Protein AF-A0A935LSU0-F1 (afdb_monomer_lite)

Foldseek 3Di:
DVVVVVVVVVVVVVVVVVPPQPQDDWDKDKDKADWDFDDPDPPDRQKIKIWIFIATAPCVRNPWDFQQKDKDKDADAAPDPQDPVFKDKFFDPPFWQFPQSQQAFHTWDWDAQDPVHPRGIMTIGHMGDGDDPPRGGTWHNDPPITTNTMMMMGTDDPDDDPDDD

Structure (mmCIF, N/CA/C/O backbone):
data_AF-A0A935LSU0-F1
#
_entry.id   AF-A0A935LSU0-F1
#
loop_
_atom_site.group_PDB
_atom_site.id
_atom_site.type_symbol
_atom_site.label_atom_id
_atom_site.label_alt_id
_atom_site.label_comp_id
_atom_site.label_asym_id
_atom_site.label_entity_id
_atom_site.label_seq_id
_atom_site.pdbx_PDB_ins_code
_atom_site.Cartn_x
_atom_site.Cartn_y
_atom_site.Cartn_z
_atom_site.occupancy
_atom_site.B_iso_or_equiv
_atom_site.auth_seq_id
_atom_site.auth_comp_id
_atom_site.auth_asym_id
_atom_site.auth_atom_id
_atom_site.pdbx_PDB_model_num
ATOM 1 N N . MET A 1 1 ? -40.131 1.883 51.651 1.00 65.62 1 MET A N 1
ATOM 2 C CA . MET A 1 1 ? -38.958 1.082 5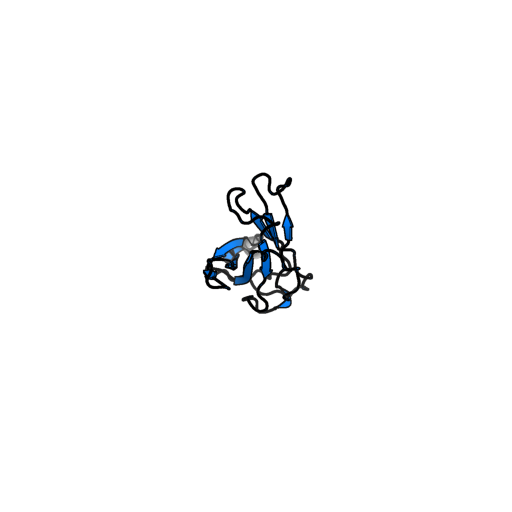1.217 1.00 65.62 1 MET A CA 1
ATOM 3 C C . MET A 1 1 ? -39.102 0.513 49.811 1.00 65.62 1 MET A C 1
ATOM 5 O O . MET A 1 1 ? -38.234 0.803 49.004 1.00 65.62 1 MET A O 1
ATOM 9 N N . LYS A 1 2 ? -40.174 -0.228 49.478 1.00 69.88 2 LYS A N 1
ATOM 10 C CA . LYS A 1 2 ? -40.346 -0.833 48.137 1.00 69.88 2 LYS A CA 1
ATOM 11 C C . LYS A 1 2 ? -40.205 0.172 46.978 1.00 69.88 2 LYS A C 1
ATOM 13 O O . LYS A 1 2 ? -39.464 -0.094 46.047 1.00 69.88 2 LYS A O 1
ATOM 18 N N . THR A 1 3 ? -40.802 1.359 47.094 1.00 73.56 3 THR A N 1
ATOM 19 C CA . THR A 1 3 ? -40.778 2.400 46.048 1.00 73.56 3 THR A CA 1
ATOM 20 C C . THR A 1 3 ? -39.384 2.977 45.773 1.00 73.56 3 THR A C 1
ATOM 22 O O . THR A 1 3 ? -39.055 3.271 44.630 1.00 73.56 3 THR A O 1
ATOM 25 N N . ILE A 1 4 ? -38.543 3.103 46.806 1.00 81.25 4 ILE A N 1
ATOM 26 C CA . ILE A 1 4 ? -37.180 3.649 46.680 1.00 81.25 4 ILE A CA 1
ATOM 27 C C . ILE A 1 4 ? -36.273 2.646 45.959 1.00 81.25 4 ILE A C 1
ATOM 29 O O . ILE A 1 4 ? -35.504 3.029 45.083 1.00 81.25 4 ILE A O 1
ATOM 33 N N . ILE A 1 5 ? -36.414 1.354 46.275 1.00 82.06 5 ILE A N 1
ATOM 34 C CA . ILE A 1 5 ? -35.659 0.274 45.624 1.00 82.06 5 ILE A CA 1
ATOM 35 C C . ILE A 1 5 ? -36.019 0.199 44.134 1.00 82.06 5 ILE A C 1
ATOM 37 O O . ILE A 1 5 ? -35.130 0.106 43.296 1.00 82.06 5 ILE A O 1
ATOM 41 N N . THR A 1 6 ? -37.303 0.324 43.785 1.00 82.50 6 THR A N 1
ATOM 42 C CA . THR A 1 6 ? -37.749 0.314 42.383 1.00 82.50 6 THR A CA 1
ATOM 43 C C . THR A 1 6 ? -37.163 1.474 41.574 1.00 82.50 6 THR A C 1
ATOM 45 O O . THR A 1 6 ? -36.669 1.253 40.472 1.00 82.50 6 THR A O 1
ATOM 48 N N . ILE A 1 7 ? -37.161 2.696 42.118 1.00 83.00 7 ILE A N 1
ATOM 49 C CA . ILE A 1 7 ? -36.595 3.873 41.436 1.00 83.00 7 ILE A CA 1
ATOM 50 C C . ILE A 1 7 ? -35.078 3.728 41.256 1.00 83.00 7 ILE A C 1
ATOM 52 O O . ILE A 1 7 ? -34.552 4.075 40.198 1.00 83.00 7 ILE A O 1
ATOM 56 N N . LEU A 1 8 ? -34.375 3.182 42.253 1.00 84.69 8 LEU A N 1
ATOM 57 C CA . LEU A 1 8 ? -32.938 2.925 42.161 1.00 84.69 8 LEU A CA 1
ATOM 58 C C . LEU A 1 8 ? -32.626 1.892 41.068 1.00 84.69 8 LEU A C 1
ATOM 60 O O . LEU A 1 8 ? -31.747 2.128 40.245 1.00 84.69 8 LEU A O 1
ATOM 64 N N . CYS A 1 9 ? -33.381 0.791 41.009 1.00 79.56 9 CYS A N 1
ATOM 65 C CA . CYS A 1 9 ? -33.215 -0.236 39.980 1.00 79.56 9 CYS A CA 1
ATOM 66 C C . CYS A 1 9 ? -33.486 0.298 38.566 1.00 79.56 9 CYS A C 1
ATOM 68 O O . CYS A 1 9 ? -32.742 -0.039 37.651 1.00 79.56 9 CYS A O 1
ATOM 70 N N . ILE A 1 10 ? -34.504 1.147 38.383 1.00 81.69 10 ILE A N 1
ATOM 71 C CA . ILE A 1 10 ? -34.812 1.752 37.077 1.00 81.69 10 ILE A CA 1
ATOM 72 C C . ILE A 1 10 ? -33.688 2.695 36.633 1.00 81.69 10 ILE A C 1
ATOM 74 O O . ILE A 1 10 ? -33.240 2.600 35.496 1.00 81.69 10 ILE A O 1
ATOM 78 N N . ASN A 1 11 ? -33.187 3.561 37.521 1.00 75.88 11 ASN A N 1
ATOM 79 C CA . ASN A 1 11 ? -32.075 4.457 37.182 1.00 75.88 11 ASN A CA 1
ATOM 80 C C . ASN A 1 11 ? -30.797 3.680 36.851 1.00 75.88 11 ASN A C 1
ATOM 82 O O . ASN A 1 11 ? -30.107 4.015 35.893 1.00 75.88 11 ASN A O 1
ATOM 86 N N . LEU A 1 12 ? -30.514 2.609 37.597 1.00 74.75 12 LEU A N 1
ATOM 87 C CA . LEU A 1 12 ? -29.383 1.733 37.313 1.00 74.75 12 LEU A CA 1
ATOM 88 C C . LEU A 1 12 ? -29.527 1.078 35.930 1.00 74.75 12 LEU A C 1
ATOM 90 O O . LEU A 1 12 ? -28.581 1.064 35.152 1.00 74.75 12 LEU A O 1
ATOM 94 N N . PHE A 1 13 ? -30.725 0.597 35.591 1.00 69.69 13 PHE A N 1
ATOM 95 C CA . PHE A 1 13 ? -31.015 -0.013 34.294 1.00 69.69 13 PHE A CA 1
ATOM 96 C C . PHE A 1 13 ? -30.869 0.988 33.135 1.00 69.69 13 PHE A C 1
ATOM 98 O O . PHE A 1 13 ? -30.263 0.662 32.122 1.00 69.69 13 PHE A O 1
ATOM 105 N N . VAL A 1 14 ? -31.339 2.230 33.294 1.00 68.31 14 VAL A N 1
ATOM 106 C CA . VAL A 1 14 ? -31.186 3.293 32.280 1.00 68.31 14 VAL A CA 1
ATOM 107 C C . VAL A 1 14 ? -29.714 3.662 32.061 1.00 68.31 14 VAL A C 1
ATOM 109 O O . VAL A 1 14 ? -29.299 3.856 30.918 1.00 68.31 14 VAL A O 1
ATOM 112 N N . LEU A 1 15 ? -28.901 3.690 33.121 1.00 62.00 15 LEU A N 1
ATOM 113 C CA . LEU A 1 15 ? -27.456 3.912 33.002 1.00 62.00 15 LEU A CA 1
ATOM 114 C C . LEU A 1 15 ? -26.765 2.772 32.234 1.00 62.00 15 LEU A C 1
ATOM 116 O O . LEU A 1 15 ? -25.934 3.047 31.378 1.00 62.00 15 LEU A O 1
ATOM 120 N N . PHE A 1 16 ? -27.164 1.511 32.444 1.00 60.12 16 PHE A N 1
ATOM 121 C CA . PHE A 1 16 ? -26.595 0.370 31.709 1.00 60.12 16 PHE A CA 1
ATOM 122 C C . PHE A 1 16 ? -27.014 0.294 30.231 1.00 60.12 16 PHE A C 1
ATOM 124 O O . PHE A 1 16 ? -26.269 -0.250 29.419 1.00 60.12 16 PHE A O 1
ATOM 131 N N . PHE A 1 17 ? -28.176 0.836 29.854 1.00 59.69 17 PHE A N 1
ATOM 132 C CA . PHE A 1 17 ? -28.623 0.877 28.451 1.00 59.69 17 PHE A CA 1
ATOM 133 C C . PHE A 1 17 ? -28.002 2.023 27.641 1.00 59.69 17 PHE A C 1
ATOM 135 O O . PHE A 1 17 ? -28.039 1.987 26.411 1.00 59.69 17 PHE A O 1
ATOM 142 N N . SER A 1 18 ? -27.428 3.023 28.312 1.00 55.34 18 SER A N 1
ATOM 143 C CA . SER A 1 18 ? -26.875 4.220 27.666 1.00 55.34 18 SER A CA 1
ATOM 144 C C . SER A 1 18 ? -25.514 3.977 26.994 1.00 55.34 18 SER A C 1
ATOM 146 O O . SER A 1 18 ? -25.132 4.750 26.122 1.00 55.34 18 SER A O 1
ATOM 148 N N . ASP A 1 19 ? -24.831 2.876 27.328 1.00 53.22 19 ASP A N 1
ATOM 149 C CA . ASP A 1 19 ? -23.494 2.533 26.819 1.00 53.22 19 ASP A CA 1
ATOM 150 C C . ASP A 1 19 ? -23.506 1.391 25.793 1.00 53.22 19 ASP A C 1
ATOM 152 O O . ASP A 1 19 ? -22.499 0.706 25.595 1.00 53.22 19 ASP A O 1
ATOM 156 N N . CYS A 1 20 ? -24.618 1.186 25.076 1.00 53.53 20 CYS A N 1
ATOM 157 C CA . CYS A 1 20 ? -24.567 0.407 23.840 1.00 53.53 20 CYS A CA 1
ATOM 158 C C . CYS A 1 20 ? -23.846 1.244 22.770 1.00 53.53 20 CYS A C 1
ATOM 160 O O . CYS A 1 20 ? -24.453 1.786 21.851 1.00 53.53 20 CYS A O 1
ATOM 162 N N . SER A 1 21 ? -22.531 1.388 22.954 1.00 59.66 21 SER A N 1
ATOM 163 C CA . SER A 1 21 ? -21.565 1.792 21.948 1.00 59.66 21 SER A CA 1
ATOM 164 C C . SER A 1 21 ? -21.911 1.034 20.675 1.00 59.66 21 SER A C 1
ATOM 166 O O . SER A 1 21 ? -21.744 -0.184 20.577 1.00 59.66 21 SER A O 1
ATOM 168 N N . THR A 1 22 ? -22.489 1.746 19.713 1.00 67.12 22 THR A N 1
ATOM 169 C CA . THR A 1 22 ? -22.699 1.214 18.378 1.00 67.12 22 THR A CA 1
ATOM 170 C C . THR A 1 22 ? -21.312 1.031 17.792 1.00 67.12 22 THR A C 1
ATOM 172 O O . THR A 1 22 ? -20.716 2.007 17.336 1.00 67.12 22 THR A O 1
ATOM 175 N N . ALA A 1 23 ? -20.772 -0.185 17.869 1.00 68.62 23 ALA A N 1
ATOM 176 C CA . ALA A 1 23 ? -19.495 -0.512 17.259 1.00 68.62 23 ALA A CA 1
ATOM 177 C C . ALA A 1 23 ? -19.562 -0.111 15.781 1.00 68.62 23 ALA A C 1
ATOM 179 O O . ALA A 1 23 ? -20.316 -0.692 14.997 1.00 68.62 23 ALA A O 1
ATOM 180 N N . GLN A 1 24 ? -18.839 0.947 15.419 1.00 86.38 24 GLN A N 1
ATOM 181 C CA . GLN A 1 24 ? -18.786 1.406 14.042 1.00 86.38 24 GLN A CA 1
ATOM 182 C C . GLN A 1 24 ? -17.718 0.616 13.304 1.00 86.38 24 GLN A C 1
ATOM 184 O O . GLN A 1 24 ? -16.627 0.384 13.827 1.00 86.38 24 GLN A O 1
ATOM 189 N N . ASN A 1 25 ? -18.015 0.239 12.062 1.00 88.94 25 ASN A N 1
ATOM 190 C CA . ASN A 1 25 ? -16.996 -0.337 11.202 1.00 88.94 25 ASN A CA 1
ATOM 191 C C . ASN A 1 25 ? -15.872 0.688 10.990 1.00 88.94 25 ASN A C 1
ATOM 193 O O . ASN A 1 25 ? -16.146 1.883 10.813 1.00 88.94 25 ASN A O 1
ATOM 197 N N . PRO A 1 26 ? -14.609 0.249 11.002 1.00 90.62 26 PRO A N 1
ATOM 198 C CA . PRO A 1 26 ? -13.505 1.142 10.733 1.00 90.62 26 PRO A CA 1
ATOM 199 C C . PRO A 1 26 ? -13.553 1.603 9.268 1.00 90.62 26 PRO A C 1
ATOM 201 O O . PRO A 1 26 ? -13.959 0.871 8.364 1.00 90.62 26 PRO A O 1
ATOM 204 N N . THR A 1 27 ? -13.166 2.852 9.050 1.00 93.25 27 THR A N 1
ATOM 205 C CA . THR A 1 27 ? -13.123 3.529 7.750 1.00 93.25 27 THR A CA 1
ATOM 206 C C . THR A 1 27 ? -11.691 3.930 7.445 1.00 93.25 27 THR A C 1
ATOM 208 O O . THR A 1 27 ? -10.912 4.207 8.362 1.00 93.25 27 THR A O 1
ATOM 211 N N . PHE A 1 28 ? -11.339 3.943 6.160 1.00 91.56 28 PHE A N 1
ATOM 212 C CA . PHE A 1 28 ? -9.959 4.149 5.741 1.00 91.56 28 PHE A CA 1
ATOM 213 C C . PHE A 1 28 ? -9.851 5.036 4.516 1.00 91.56 28 PHE A C 1
ATOM 215 O O . PHE A 1 28 ? -10.692 4.980 3.618 1.00 91.56 28 PHE A O 1
ATOM 222 N N . THR A 1 29 ? -8.736 5.755 4.447 1.00 92.56 29 THR A N 1
ATOM 223 C CA . THR A 1 29 ? -8.280 6.431 3.236 1.00 92.56 29 THR A CA 1
ATOM 224 C C . THR A 1 29 ? -7.042 5.724 2.707 1.00 92.56 29 THR A C 1
ATOM 226 O O . THR A 1 29 ? -6.069 5.527 3.434 1.00 92.56 29 THR A O 1
ATOM 229 N N . LEU A 1 30 ? -7.068 5.364 1.424 1.00 90.50 30 LEU A N 1
ATOM 230 C CA . LEU A 1 30 ? -5.905 4.866 0.696 1.00 90.50 30 LEU A CA 1
ATOM 231 C C . LEU A 1 30 ? -5.314 6.007 -0.135 1.00 90.50 30 LEU A C 1
ATOM 233 O O . LEU A 1 30 ? -6.047 6.710 -0.829 1.00 90.50 30 LEU A O 1
ATOM 237 N N . SER A 1 31 ? -3.997 6.189 -0.090 1.00 91.50 31 SER A N 1
ATOM 238 C CA . SER A 1 31 ? -3.327 7.237 -0.866 1.00 91.50 31 SER A CA 1
ATOM 239 C C . SER A 1 31 ? -1.991 6.779 -1.442 1.00 91.50 31 SER A C 1
ATOM 241 O O . SER A 1 31 ? -1.296 5.958 -0.845 1.00 91.50 31 SER A O 1
ATOM 243 N N . ALA A 1 32 ? -1.636 7.326 -2.606 1.00 89.50 32 ALA A N 1
ATOM 244 C CA . ALA A 1 32 ? -0.313 7.207 -3.208 1.00 89.50 32 ALA A CA 1
ATOM 245 C C . ALA A 1 32 ? 0.435 8.538 -3.028 1.00 89.50 32 ALA A C 1
ATOM 247 O O . ALA A 1 32 ? -0.115 9.599 -3.330 1.00 89.50 32 ALA A O 1
ATOM 248 N N . LYS A 1 33 ? 1.659 8.499 -2.495 1.00 91.88 33 LYS A N 1
ATOM 249 C CA . LYS A 1 33 ? 2.464 9.683 -2.145 1.00 91.88 33 LYS A CA 1
ATOM 250 C C . LYS A 1 33 ? 3.939 9.473 -2.481 1.00 91.88 33 LYS A C 1
ATOM 252 O O . LYS A 1 33 ? 4.333 8.390 -2.890 1.00 91.88 33 LYS A O 1
ATOM 257 N N . ASN A 1 34 ? 4.757 10.505 -2.265 1.00 93.25 34 ASN A N 1
ATOM 258 C CA . ASN A 1 34 ? 6.217 10.448 -2.403 1.00 93.25 34 ASN A CA 1
ATOM 259 C C . ASN A 1 34 ? 6.667 9.932 -3.778 1.00 93.25 34 ASN A C 1
ATOM 261 O O . ASN A 1 34 ? 7.488 9.024 -3.872 1.00 93.25 34 ASN A O 1
ATOM 265 N N . PHE A 1 35 ? 6.098 10.496 -4.845 1.00 90.25 35 PHE A N 1
ATOM 266 C CA . PHE A 1 35 ? 6.483 10.145 -6.207 1.00 90.25 35 PHE A CA 1
ATOM 267 C C . PHE A 1 35 ? 7.912 10.617 -6.483 1.00 90.25 35 PHE A C 1
ATOM 269 O O . PHE A 1 35 ? 8.192 11.814 -6.429 1.00 90.25 35 PHE A O 1
ATOM 276 N N . VAL A 1 36 ? 8.803 9.679 -6.789 1.00 89.62 36 VAL A N 1
ATOM 277 C CA . VAL A 1 36 ? 10.197 9.952 -7.147 1.00 89.62 36 VAL A CA 1
ATOM 278 C C . VAL A 1 36 ? 10.467 9.354 -8.517 1.00 89.62 36 VAL A C 1
ATOM 280 O O . VAL A 1 36 ? 10.318 8.152 -8.719 1.00 89.62 36 VAL A O 1
ATOM 283 N N . LEU A 1 37 ? 10.873 10.196 -9.462 1.00 84.25 37 LEU A N 1
ATOM 284 C CA . LEU A 1 37 ? 11.350 9.762 -10.771 1.00 84.25 37 LEU A CA 1
ATOM 285 C C . LEU A 1 37 ? 12.822 9.364 -10.641 1.00 84.25 37 LEU A C 1
ATOM 287 O O . LEU A 1 37 ? 13.604 10.061 -9.998 1.00 84.25 37 LEU A O 1
ATOM 291 N N . THR A 1 38 ? 13.192 8.219 -11.201 1.00 74.88 38 THR A N 1
ATOM 292 C CA . THR A 1 38 ? 14.565 7.712 -11.191 1.00 74.88 38 THR A CA 1
ATOM 293 C C . THR A 1 38 ? 14.970 7.374 -12.613 1.00 74.88 38 THR A C 1
ATOM 295 O O . THR A 1 38 ? 14.286 6.614 -13.295 1.00 74.88 38 THR A O 1
ATOM 298 N N . ASP A 1 39 ? 16.099 7.923 -13.038 1.00 66.62 39 ASP A N 1
ATOM 299 C CA . ASP A 1 39 ? 16.779 7.514 -14.256 1.00 66.62 39 ASP A CA 1
ATOM 300 C C . ASP A 1 39 ? 17.804 6.433 -13.898 1.00 66.62 39 ASP A C 1
ATOM 302 O O . ASP A 1 39 ? 18.728 6.670 -13.116 1.00 66.62 39 ASP A O 1
ATOM 306 N N . SER A 1 40 ? 17.603 5.221 -14.408 1.00 62.38 40 SER A N 1
ATOM 307 C CA . SER A 1 40 ? 18.489 4.088 -14.145 1.00 62.38 40 SER A CA 1
ATOM 308 C C . SER A 1 40 ? 19.669 4.010 -15.124 1.00 62.38 40 SER A C 1
ATOM 310 O O . SER A 1 40 ? 20.577 3.222 -14.864 1.00 62.38 40 SER A O 1
ATOM 312 N N . LEU A 1 41 ? 19.671 4.768 -16.235 1.00 58.09 41 LEU A N 1
ATOM 313 C CA . LEU A 1 41 ? 20.642 4.622 -17.337 1.00 58.09 41 LEU A CA 1
ATOM 314 C C . LEU A 1 41 ? 21.226 5.939 -17.888 1.00 58.09 41 LEU A C 1
ATOM 316 O O . LEU A 1 41 ? 22.118 5.886 -18.727 1.00 58.09 41 LEU A O 1
ATOM 320 N N . GLY A 1 42 ? 20.793 7.104 -17.410 1.00 54.19 42 GLY A N 1
ATOM 321 C CA . GLY A 1 42 ? 21.231 8.421 -17.891 1.00 54.19 42 GLY A CA 1
ATOM 322 C C . GLY A 1 42 ? 20.527 8.903 -19.168 1.00 54.19 42 GLY A C 1
ATOM 323 O O . GLY A 1 42 ? 20.832 9.994 -19.649 1.00 54.19 42 GLY A O 1
ATOM 324 N N . ASP A 1 43 ? 19.590 8.110 -19.699 1.00 53.53 43 ASP A N 1
ATOM 325 C CA . ASP A 1 43 ? 18.883 8.346 -20.966 1.00 53.53 43 ASP A CA 1
ATOM 326 C C . ASP A 1 43 ? 17.427 8.826 -20.755 1.00 53.53 43 ASP A C 1
ATOM 328 O O . ASP A 1 43 ? 16.646 8.924 -21.708 1.00 53.53 43 ASP A O 1
ATOM 332 N N . GLY A 1 44 ? 17.036 9.126 -19.508 1.00 60.03 44 GLY A N 1
ATOM 333 C CA . GLY A 1 44 ? 15.713 9.632 -19.129 1.00 60.03 44 GLY A CA 1
ATOM 334 C C . GLY A 1 44 ? 15.039 8.855 -17.991 1.00 60.03 44 GLY A C 1
ATOM 335 O O . GLY A 1 44 ? 15.514 7.828 -17.527 1.00 60.03 44 GLY A O 1
ATOM 336 N N . ASN A 1 45 ? 13.875 9.333 -17.536 1.00 64.44 45 ASN A N 1
ATOM 337 C CA . ASN A 1 45 ? 13.129 8.716 -16.429 1.00 64.44 45 ASN A CA 1
ATOM 338 C C . ASN A 1 45 ? 12.531 7.353 -16.838 1.00 64.44 45 ASN A C 1
ATOM 340 O O . ASN A 1 45 ? 11.386 7.273 -17.291 1.00 64.44 45 ASN A O 1
ATOM 344 N N . ASP A 1 46 ? 13.305 6.277 -16.693 1.00 76.31 46 ASP A N 1
ATOM 345 C CA . ASP A 1 46 ? 12.909 4.905 -17.026 1.00 76.31 46 ASP A CA 1
ATOM 346 C C . ASP A 1 46 ? 12.248 4.164 -15.852 1.00 76.31 46 ASP A C 1
ATOM 348 O O . ASP A 1 46 ? 11.651 3.098 -16.039 1.00 76.31 46 ASP A O 1
ATOM 352 N N . ALA A 1 47 ? 12.304 4.736 -14.649 1.00 79.38 47 ALA A N 1
ATOM 353 C CA . ALA A 1 47 ? 11.631 4.226 -13.473 1.00 79.38 47 ALA A CA 1
ATOM 354 C C . ALA A 1 47 ? 11.023 5.344 -12.619 1.00 79.38 47 ALA A C 1
ATOM 356 O O . ALA A 1 47 ? 11.449 6.497 -12.630 1.00 79.38 47 ALA A O 1
ATOM 357 N N . PHE A 1 48 ? 10.025 4.987 -11.820 1.00 85.25 48 PHE A N 1
ATOM 358 C CA . PHE A 1 48 ? 9.568 5.826 -10.723 1.00 85.25 48 PHE A CA 1
ATOM 359 C C . PHE A 1 48 ? 9.126 4.981 -9.540 1.00 85.25 48 PHE A C 1
ATOM 361 O O . PHE A 1 48 ? 8.765 3.808 -9.686 1.00 85.25 48 PHE A O 1
ATOM 368 N N . THR A 1 49 ? 9.158 5.582 -8.361 1.00 89.50 49 THR A N 1
ATOM 369 C CA . THR A 1 49 ? 8.652 4.983 -7.134 1.00 89.50 49 THR A CA 1
ATOM 370 C C . THR A 1 49 ? 7.597 5.868 -6.503 1.00 89.50 49 THR A C 1
ATOM 372 O O . THR A 1 49 ? 7.573 7.077 -6.718 1.00 89.50 49 THR A O 1
ATOM 375 N N . PHE A 1 50 ? 6.695 5.253 -5.750 1.00 91.12 50 PHE A N 1
ATOM 376 C CA . PHE A 1 50 ? 5.721 5.949 -4.920 1.00 91.12 50 PHE A CA 1
ATOM 377 C C . PHE A 1 50 ? 5.334 5.066 -3.740 1.00 91.12 50 PHE A C 1
ATOM 379 O O . PHE A 1 50 ? 5.364 3.840 -3.823 1.00 91.12 50 PHE A O 1
ATOM 386 N N . ASP A 1 51 ? 4.947 5.689 -2.642 1.00 93.44 51 ASP A N 1
ATOM 387 C CA . ASP A 1 51 ? 4.520 5.014 -1.427 1.00 93.44 51 ASP A CA 1
ATOM 388 C C . ASP A 1 51 ? 2.999 4.893 -1.388 1.00 93.44 51 ASP A C 1
ATOM 390 O O . ASP A 1 51 ? 2.283 5.863 -1.642 1.00 93.44 51 ASP A O 1
ATOM 394 N N . ILE A 1 52 ? 2.502 3.717 -1.012 1.00 91.88 52 ILE A N 1
ATOM 395 C CA . ILE A 1 52 ? 1.093 3.501 -0.686 1.00 91.88 52 ILE A CA 1
ATOM 396 C C . ILE A 1 52 ? 0.921 3.627 0.825 1.00 91.88 52 ILE A C 1
ATOM 398 O O . ILE A 1 52 ? 1.582 2.926 1.594 1.00 91.88 52 ILE A O 1
ATOM 402 N N . PHE A 1 53 ? -0.012 4.476 1.245 1.00 93.69 53 PHE A N 1
ATOM 403 C CA . PHE A 1 53 ? -0.403 4.647 2.639 1.00 93.69 53 PHE A CA 1
ATOM 404 C C . PHE A 1 53 ? -1.866 4.277 2.857 1.00 93.69 53 PHE A C 1
ATOM 406 O O . PHE A 1 53 ? -2.718 4.582 2.018 1.00 93.69 53 PHE A O 1
ATOM 413 N N . ILE A 1 54 ? -2.141 3.676 4.014 1.00 92.88 54 ILE A N 1
ATOM 414 C CA . ILE A 1 54 ? -3.487 3.472 4.549 1.00 92.88 54 ILE A CA 1
ATOM 415 C C . ILE A 1 54 ? -3.629 4.233 5.869 1.00 92.88 54 ILE A C 1
ATOM 417 O O . ILE A 1 54 ? -2.815 4.072 6.778 1.00 92.88 54 ILE A O 1
ATOM 421 N N . GLU A 1 55 ? -4.657 5.068 5.968 1.00 95.00 55 GLU A N 1
ATOM 422 C CA . GLU A 1 55 ? -4.963 5.881 7.147 1.00 95.00 55 GLU A CA 1
ATOM 423 C C . GLU A 1 55 ? -6.317 5.476 7.728 1.00 95.00 55 GLU A C 1
ATOM 425 O O . GLU A 1 55 ? -7.298 5.372 6.993 1.00 95.00 55 GLU A O 1
ATOM 430 N N . HIS A 1 56 ? -6.378 5.263 9.043 1.00 94.81 56 HIS A N 1
ATOM 431 C CA . HIS A 1 56 ? -7.619 4.966 9.760 1.00 94.81 56 HIS A CA 1
ATOM 432 C C . HIS A 1 56 ? -8.342 6.257 10.155 1.00 94.81 56 HIS A C 1
ATOM 434 O O . HIS A 1 56 ? -7.889 6.990 11.030 1.00 94.81 56 HIS A O 1
ATOM 440 N N . THR A 1 57 ? -9.493 6.524 9.538 1.00 95.62 57 THR A N 1
ATOM 441 C CA . THR A 1 57 ? -10.163 7.833 9.610 1.00 95.62 57 THR A CA 1
ATOM 442 C C . THR A 1 57 ? -11.185 7.994 10.737 1.00 95.62 57 THR A C 1
ATOM 444 O O . THR A 1 57 ? -11.642 9.107 10.979 1.00 95.62 57 THR A O 1
ATOM 447 N N . ASN A 1 58 ? -11.561 6.926 11.447 1.00 93.44 58 ASN A N 1
ATOM 448 C CA . ASN A 1 58 ? -12.582 6.976 12.508 1.00 93.44 58 ASN A CA 1
ATOM 449 C C . ASN A 1 58 ? -12.206 6.191 13.776 1.00 93.44 58 ASN A C 1
ATOM 451 O O . ASN A 1 58 ? -13.085 5.655 14.451 1.00 93.44 58 ASN A O 1
ATOM 455 N N . VAL A 1 59 ? -10.917 6.151 14.136 1.00 91.25 59 VAL A N 1
ATOM 456 C CA . VAL A 1 59 ? -10.412 5.388 15.297 1.00 91.25 59 VAL A CA 1
ATOM 457 C C . VAL A 1 59 ? -11.160 5.683 16.605 1.00 91.25 59 VAL A C 1
ATOM 459 O O . VAL A 1 59 ? -11.401 4.773 17.392 1.00 91.25 59 VAL A O 1
ATOM 462 N N . GLY A 1 60 ? -11.598 6.929 16.823 1.00 88.69 60 GLY A N 1
ATOM 463 C CA . GLY A 1 60 ? -12.351 7.312 18.023 1.00 88.69 60 GLY A CA 1
ATOM 464 C C . GLY A 1 60 ? -13.730 6.651 18.140 1.00 88.69 60 GLY A C 1
ATOM 465 O O . GLY A 1 60 ? -14.251 6.548 19.244 1.00 88.69 60 GLY A O 1
ATOM 466 N N . ALA A 1 61 ? -14.305 6.187 17.026 1.00 88.81 61 ALA A N 1
ATOM 467 C CA . ALA A 1 61 ? -15.619 5.546 16.982 1.00 88.81 61 ALA A CA 1
ATOM 468 C C . ALA A 1 61 ? -15.553 4.028 16.738 1.00 88.81 61 ALA A C 1
ATOM 470 O O . ALA A 1 61 ? -16.434 3.300 17.188 1.00 88.81 61 ALA A O 1
ATOM 471 N N . SER A 1 62 ? -14.523 3.538 16.038 1.00 90.88 62 SER A N 1
ATOM 472 C CA . SER A 1 62 ? -14.355 2.105 15.748 1.00 90.88 62 SER A CA 1
ATOM 473 C C . SER A 1 62 ? -13.369 1.384 16.675 1.00 90.88 62 SER A C 1
ATOM 475 O O . SER A 1 62 ? -13.262 0.163 16.611 1.00 90.88 62 SER A O 1
ATOM 477 N N . GLY A 1 63 ? -12.600 2.117 17.489 1.00 90.31 63 GLY A N 1
ATOM 478 C CA . GLY A 1 63 ? -11.419 1.578 18.170 1.00 90.31 63 GLY A CA 1
ATOM 479 C C . GLY A 1 63 ? -10.265 1.291 17.197 1.00 90.31 63 GLY A C 1
ATOM 480 O O . GLY A 1 63 ? -10.379 1.632 16.019 1.00 90.31 63 GLY A O 1
ATOM 481 N N . PRO A 1 64 ? -9.147 0.697 17.662 1.00 90.19 64 PRO A N 1
ATOM 482 C CA . PRO A 1 64 ? -8.007 0.342 16.815 1.00 90.19 64 PRO A CA 1
ATOM 483 C C . PRO A 1 64 ? -8.374 -0.669 15.724 1.00 90.19 64 PRO A C 1
ATOM 485 O O . PRO A 1 64 ? -9.164 -1.581 15.959 1.00 90.19 64 PRO A O 1
ATOM 488 N N . PHE A 1 65 ? -7.749 -0.546 14.553 1.00 87.75 65 PHE A N 1
ATOM 489 C CA . PHE A 1 65 ? -7.912 -1.500 13.459 1.00 87.75 65 PHE A CA 1
ATOM 490 C C . PHE A 1 65 ? -6.621 -2.254 13.156 1.00 87.75 65 PHE A C 1
ATOM 492 O O . PHE A 1 65 ? -5.565 -1.656 12.938 1.00 87.75 65 PHE A O 1
ATOM 499 N N . GLU A 1 66 ? -6.747 -3.574 13.082 1.00 89.50 66 GLU A N 1
ATOM 500 C CA . GLU A 1 66 ? -5.682 -4.498 12.726 1.00 89.50 66 GLU A CA 1
ATOM 501 C C . GLU A 1 66 ? -5.776 -4.881 11.243 1.00 89.50 66 GLU A C 1
ATOM 503 O O . GLU A 1 66 ? -6.771 -5.446 10.782 1.00 89.50 66 GLU A O 1
ATOM 508 N N . PHE A 1 67 ? -4.724 -4.595 10.479 1.00 86.69 67 PHE A N 1
ATOM 509 C CA . PHE A 1 67 ? -4.670 -4.934 9.064 1.00 86.69 67 PHE A CA 1
ATOM 510 C C . PHE A 1 67 ? -4.286 -6.408 8.865 1.00 86.69 67 PHE A C 1
ATOM 512 O O . PHE A 1 67 ? -3.110 -6.762 8.850 1.00 86.69 67 PHE A O 1
ATOM 519 N N . ALA A 1 68 ? -5.276 -7.284 8.695 1.00 82.38 68 ALA A N 1
ATOM 520 C CA . ALA A 1 68 ? -5.027 -8.714 8.474 1.00 82.38 6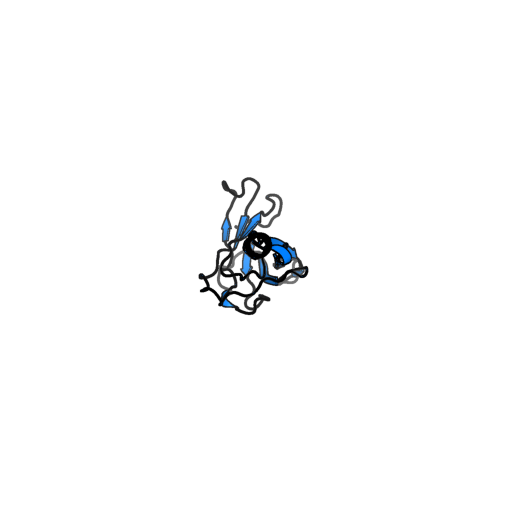8 ALA A CA 1
ATOM 521 C C . ALA A 1 68 ? -4.807 -9.076 6.990 1.00 82.38 68 ALA A C 1
ATOM 523 O O . ALA A 1 68 ? -4.014 -9.962 6.659 1.00 82.38 68 ALA A O 1
ATOM 524 N N . LEU A 1 69 ? -5.552 -8.407 6.107 1.00 83.00 69 LEU A N 1
ATOM 525 C CA . LEU A 1 69 ? -5.696 -8.701 4.681 1.00 83.00 69 LEU A CA 1
ATOM 526 C C . LEU A 1 69 ? -6.204 -7.433 3.983 1.00 83.00 69 LEU A C 1
ATOM 528 O O . LEU A 1 69 ? -7.128 -6.787 4.475 1.00 83.00 69 LEU A O 1
ATOM 532 N N . GLY A 1 70 ? -5.669 -7.113 2.807 1.00 75.31 70 GLY A N 1
ATOM 533 C CA . GLY A 1 70 ? -6.254 -6.087 1.947 1.00 75.31 70 GLY A CA 1
ATOM 534 C C . GLY A 1 70 ? -5.913 -6.289 0.479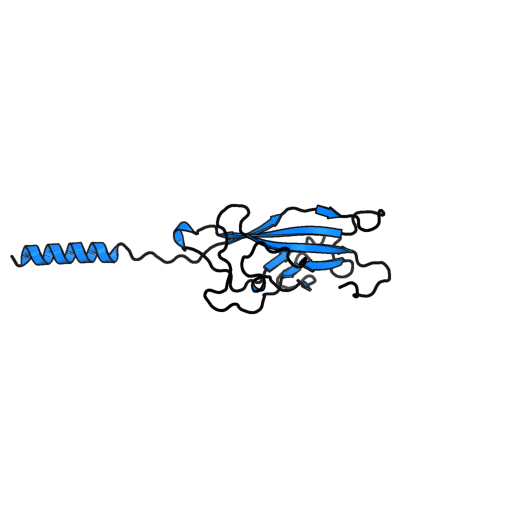 1.00 75.31 70 GLY A C 1
ATOM 535 O O . GLY A 1 70 ? -4.821 -6.741 0.138 1.00 75.31 70 GLY A O 1
ATOM 536 N N . GLN A 1 71 ? -6.871 -5.952 -0.378 1.00 82.88 71 GLN A N 1
ATOM 537 C CA . GLN A 1 71 ? -6.715 -5.888 -1.824 1.00 82.88 71 GLN A CA 1
ATOM 538 C C . GLN A 1 71 ? -7.025 -4.461 -2.262 1.00 82.88 71 GLN A C 1
ATOM 540 O O . GLN A 1 71 ? -8.031 -3.890 -1.840 1.00 82.88 71 GLN A O 1
ATOM 545 N N . TYR A 1 72 ? -6.163 -3.894 -3.102 1.00 82.50 72 TYR A N 1
ATOM 546 C CA . TYR A 1 72 ? -6.286 -2.504 -3.526 1.00 82.50 72 TYR A CA 1
ATOM 547 C C . TYR A 1 72 ? -6.208 -2.377 -5.036 1.00 82.50 72 TYR A C 1
ATOM 549 O O . TYR A 1 72 ? -5.483 -3.119 -5.703 1.00 82.50 72 TYR A O 1
ATOM 557 N N . TYR A 1 73 ? -6.928 -1.392 -5.557 1.00 83.62 73 TYR A N 1
ATOM 558 C CA . TYR A 1 73 ? -6.997 -1.107 -6.978 1.00 83.62 73 TYR A CA 1
ATOM 559 C C . TYR A 1 73 ? -6.646 0.356 -7.206 1.00 83.62 73 TYR A C 1
ATOM 561 O O . TYR A 1 73 ? -7.292 1.243 -6.652 1.00 83.62 73 TYR A O 1
ATOM 569 N N . PHE A 1 74 ? -5.633 0.602 -8.030 1.00 78.88 74 PHE A N 1
ATOM 570 C CA . PHE A 1 74 ? -5.312 1.941 -8.507 1.00 78.88 74 PHE A CA 1
ATOM 571 C C . PHE A 1 74 ? -5.636 2.000 -9.990 1.00 78.88 74 PHE A C 1
ATOM 573 O O . PHE A 1 74 ? -5.044 1.270 -10.787 1.00 78.88 74 PHE A O 1
ATOM 580 N N . ASN A 1 75 ? -6.588 2.853 -10.356 1.00 78.38 75 ASN A N 1
ATOM 581 C CA . ASN A 1 75 ? -6.864 3.121 -11.758 1.00 78.38 75 ASN A CA 1
ATOM 582 C C . ASN A 1 75 ? -5.710 3.937 -12.337 1.00 78.38 75 ASN A C 1
ATOM 584 O O . ASN A 1 75 ? -5.314 4.959 -11.776 1.00 78.38 75 ASN A O 1
ATOM 588 N N . ILE A 1 76 ? -5.173 3.455 -13.447 1.00 73.88 76 ILE A N 1
ATOM 589 C CA . ILE A 1 76 ? -4.159 4.132 -14.238 1.00 73.88 76 ILE A CA 1
ATOM 590 C C . ILE A 1 76 ? -4.911 4.827 -15.369 1.00 73.88 76 ILE A C 1
ATOM 592 O O . ILE A 1 76 ? -5.675 4.193 -16.100 1.00 73.88 76 ILE A O 1
ATOM 596 N N . ASP A 1 77 ? -4.721 6.138 -15.492 1.00 69.62 77 ASP A N 1
ATOM 597 C CA . ASP A 1 77 ? -5.294 6.914 -16.589 1.00 69.62 77 ASP A CA 1
ATOM 598 C C . ASP A 1 77 ? -4.874 6.299 -17.936 1.00 69.62 77 ASP A C 1
ATOM 600 O O . ASP A 1 77 ? -3.683 6.088 -18.178 1.00 69.62 77 ASP A O 1
ATOM 604 N N . ALA A 1 78 ? -5.843 6.007 -18.809 1.00 55.12 78 ALA A N 1
ATOM 605 C CA . ALA A 1 78 ? -5.605 5.437 -20.137 1.00 55.12 78 ALA A CA 1
ATOM 606 C C . ALA A 1 78 ? -4.727 6.321 -21.038 1.00 55.12 78 ALA A C 1
ATOM 608 O O . ALA A 1 78 ? -4.135 5.817 -21.990 1.00 55.12 78 ALA A O 1
ATOM 609 N N . THR A 1 79 ? -4.639 7.622 -20.751 1.00 59.12 79 THR A N 1
ATOM 610 C CA . THR A 1 79 ? -3.761 8.563 -21.462 1.00 59.12 79 THR A CA 1
ATOM 611 C C . THR A 1 79 ? -2.325 8.548 -20.944 1.00 59.12 79 THR A C 1
ATOM 613 O O . THR A 1 79 ? -1.417 9.038 -21.618 1.00 59.12 79 THR A O 1
ATOM 616 N N . SER A 1 80 ? -2.089 7.966 -19.764 1.00 59.38 80 SER A N 1
ATOM 617 C CA . SER A 1 80 ? -0.741 7.806 -19.237 1.00 59.38 80 SER A CA 1
ATOM 618 C C . SER A 1 80 ? -0.030 6.678 -19.988 1.00 59.38 80 SER A C 1
ATOM 620 O O . SER A 1 80 ? -0.567 5.588 -20.171 1.00 59.38 80 SER A O 1
ATOM 622 N N . MET A 1 81 ? 1.205 6.928 -20.429 1.00 51.56 81 MET A N 1
ATOM 623 C CA . MET A 1 81 ? 2.025 6.002 -21.231 1.00 51.56 81 MET A CA 1
ATOM 624 C C . MET A 1 81 ? 2.411 4.695 -20.505 1.00 51.56 81 MET A C 1
ATOM 626 O O . MET A 1 81 ? 3.244 3.940 -20.994 1.00 51.56 81 MET A O 1
ATOM 630 N N . VAL A 1 82 ? 1.846 4.423 -19.328 1.00 61.06 82 VAL A N 1
ATOM 631 C CA . VAL A 1 82 ? 2.254 3.353 -18.419 1.00 61.06 82 VAL A CA 1
ATOM 632 C C . VAL A 1 82 ? 1.280 2.180 -18.543 1.00 61.06 82 VAL A C 1
ATOM 634 O O . VAL A 1 82 ? 0.453 1.915 -17.672 1.00 61.06 82 VAL A O 1
ATOM 637 N N . ASN A 1 83 ? 1.329 1.504 -19.689 1.00 62.69 83 ASN A N 1
ATOM 638 C CA . ASN A 1 83 ? 0.552 0.290 -19.934 1.00 62.69 83 ASN A CA 1
ATOM 639 C C . ASN A 1 83 ? 1.322 -0.964 -19.452 1.00 62.69 83 ASN A C 1
ATOM 641 O O . ASN A 1 83 ? 2.522 -0.936 -19.161 1.00 62.69 83 ASN A O 1
ATOM 645 N N . SER A 1 84 ? 0.626 -2.100 -19.394 1.00 64.19 84 SER A N 1
ATOM 646 C CA . SER A 1 84 ? 1.207 -3.390 -18.990 1.00 64.19 84 SER A CA 1
ATOM 647 C C . SER A 1 84 ? 2.228 -3.963 -19.963 1.00 64.19 84 SER A C 1
ATOM 649 O O . SER A 1 84 ? 3.021 -4.828 -19.578 1.00 64.19 84 SER A O 1
ATOM 651 N N . THR A 1 85 ? 2.238 -3.509 -21.215 1.00 68.31 85 THR A N 1
ATOM 652 C CA . THR A 1 85 ? 3.181 -3.981 -22.228 1.00 68.31 85 THR A CA 1
ATOM 653 C C . THR A 1 85 ? 4.551 -3.346 -22.052 1.00 68.31 85 THR A C 1
ATOM 655 O O . THR A 1 85 ? 5.538 -4.070 -22.166 1.00 68.31 85 THR A O 1
ATOM 658 N N . ASP A 1 86 ? 4.615 -2.085 -21.629 1.00 75.25 86 ASP A N 1
ATOM 659 C CA . ASP A 1 86 ? 5.842 -1.287 -21.621 1.00 75.25 86 ASP A CA 1
ATOM 660 C C . ASP A 1 86 ? 6.500 -1.185 -20.240 1.00 75.25 86 ASP A C 1
ATOM 662 O O . ASP A 1 86 ? 7.673 -0.827 -20.153 1.00 75.25 86 ASP A O 1
ATOM 666 N N . TYR A 1 87 ? 5.793 -1.534 -19.157 1.00 78.31 87 TYR A N 1
ATOM 667 C CA . TYR A 1 87 ? 6.285 -1.369 -17.785 1.00 78.31 87 TYR A CA 1
ATOM 668 C C . TYR A 1 87 ? 6.100 -2.615 -16.909 1.00 78.31 87 TYR A C 1
ATOM 670 O O . TYR A 1 87 ? 5.143 -3.378 -17.041 1.00 78.31 87 TYR A O 1
ATOM 678 N N . ASN A 1 88 ? 7.040 -2.803 -15.986 1.00 81.50 88 ASN A N 1
ATOM 679 C CA . ASN A 1 88 ? 6.994 -3.752 -14.881 1.00 81.50 88 ASN A CA 1
ATOM 680 C C . ASN A 1 88 ? 6.639 -3.020 -13.586 1.00 81.50 88 ASN A C 1
ATOM 682 O O . ASN A 1 88 ? 7.115 -1.911 -13.345 1.00 81.50 88 ASN A O 1
ATOM 686 N N . TYR A 1 89 ? 5.853 -3.678 -12.737 1.00 83.12 89 TYR A N 1
ATOM 687 C CA . TYR A 1 89 ? 5.379 -3.140 -11.466 1.00 83.12 89 TYR A CA 1
ATOM 688 C C . TYR A 1 89 ? 5.716 -4.123 -10.361 1.00 83.12 89 TYR A C 1
ATOM 690 O O . TYR A 1 89 ? 5.413 -5.311 -10.466 1.00 83.12 89 TYR A O 1
ATOM 698 N N . TYR A 1 90 ? 6.337 -3.633 -9.299 1.00 85.56 90 TYR A N 1
ATOM 699 C CA . TYR A 1 90 ? 6.725 -4.466 -8.173 1.00 85.56 90 TYR A CA 1
ATOM 700 C C . TYR A 1 90 ? 6.774 -3.655 -6.887 1.00 85.56 90 TYR A C 1
ATOM 702 O O . TYR A 1 90 ? 6.974 -2.442 -6.894 1.00 85.56 90 TYR A O 1
ATOM 710 N N . ILE A 1 91 ? 6.574 -4.343 -5.772 1.00 88.81 91 ILE A N 1
ATOM 711 C CA . ILE A 1 91 ? 6.812 -3.801 -4.443 1.00 88.81 91 ILE A CA 1
ATOM 712 C C . ILE A 1 91 ? 8.315 -3.866 -4.181 1.00 88.81 91 ILE A C 1
ATOM 714 O O . ILE A 1 91 ? 8.946 -4.899 -4.407 1.00 88.81 91 ILE A O 1
ATOM 718 N N . ILE A 1 92 ? 8.895 -2.774 -3.686 1.00 89.25 92 ILE A N 1
ATOM 719 C CA . ILE A 1 92 ? 10.279 -2.773 -3.212 1.00 89.25 92 ILE A CA 1
ATOM 720 C C . ILE A 1 92 ? 10.341 -3.609 -1.921 1.00 89.25 92 ILE A C 1
ATOM 722 O O . ILE A 1 92 ? 9.637 -3.277 -0.960 1.00 89.25 92 ILE A O 1
ATOM 726 N N . PRO A 1 93 ? 11.155 -4.677 -1.848 1.00 87.56 93 PRO A N 1
ATOM 727 C CA . PRO A 1 93 ? 11.276 -5.484 -0.636 1.00 87.56 93 PRO A CA 1
ATOM 728 C C . PRO A 1 93 ? 11.699 -4.647 0.579 1.00 87.56 93 PRO A C 1
ATOM 730 O O . PRO A 1 93 ? 12.523 -3.744 0.462 1.00 87.56 93 PRO A O 1
ATOM 733 N N . GLY A 1 94 ? 11.123 -4.930 1.750 1.00 87.69 94 GLY A N 1
ATOM 734 C CA . GLY A 1 94 ? 11.454 -4.223 2.997 1.00 87.69 94 GLY A CA 1
ATOM 735 C C . GLY A 1 94 ? 10.959 -2.772 3.083 1.00 87.69 94 GLY A C 1
ATOM 736 O O . GLY A 1 94 ? 11.274 -2.079 4.042 1.00 87.69 94 GLY A O 1
ATOM 737 N N . SER A 1 95 ? 10.168 -2.303 2.115 1.00 90.94 95 SER A N 1
ATOM 738 C CA . SER A 1 95 ? 9.671 -0.919 2.087 1.00 90.94 95 SER A CA 1
ATOM 739 C C . SER A 1 95 ? 8.468 -0.643 2.996 1.00 90.94 95 SER A C 1
ATOM 741 O O . SER A 1 95 ? 8.076 0.511 3.171 1.00 90.94 95 SER A O 1
ATOM 743 N N . THR A 1 96 ? 7.850 -1.668 3.580 1.00 91.19 96 THR A N 1
ATOM 744 C CA . THR A 1 96 ? 6.683 -1.475 4.448 1.00 91.19 96 THR A CA 1
ATOM 745 C C . THR A 1 96 ? 7.027 -0.710 5.724 1.00 91.19 96 THR A C 1
ATOM 747 O O . THR A 1 96 ? 8.137 -0.804 6.240 1.00 91.19 96 THR A O 1
ATOM 750 N N . GLY A 1 97 ? 6.066 0.059 6.232 1.00 90.50 97 GLY A N 1
ATOM 751 C CA . GLY A 1 97 ? 6.100 0.611 7.585 1.00 90.50 97 GLY A CA 1
ATOM 752 C C . GLY A 1 97 ? 5.374 -0.269 8.606 1.00 90.50 97 GLY A C 1
ATOM 753 O O . GLY A 1 97 ? 5.270 0.111 9.768 1.00 90.50 97 GLY A O 1
ATOM 754 N N . PHE A 1 98 ? 4.828 -1.414 8.189 1.00 90.31 98 PHE A N 1
ATOM 755 C CA . PHE A 1 98 ? 4.149 -2.340 9.085 1.00 90.31 98 PHE A CA 1
ATOM 756 C C . PHE A 1 98 ? 5.120 -3.034 10.041 1.00 90.31 98 PHE A C 1
ATOM 758 O O . PHE A 1 98 ? 6.212 -3.442 9.655 1.00 90.31 98 PHE A O 1
ATOM 765 N N . SER A 1 99 ? 4.681 -3.227 11.288 1.00 88.19 99 SER A N 1
ATOM 766 C CA . SER A 1 99 ? 5.430 -3.981 12.302 1.00 88.19 99 SER A CA 1
ATOM 767 C C . SER A 1 99 ? 5.568 -5.465 11.952 1.00 88.19 99 SER A C 1
ATOM 769 O O . SER A 1 99 ? 6.572 -6.082 12.298 1.00 88.19 99 SER A O 1
ATOM 771 N N . ASN A 1 100 ? 4.583 -6.035 11.247 1.00 87.50 100 ASN A N 1
ATOM 772 C CA . ASN A 1 100 ? 4.648 -7.389 10.710 1.00 87.50 100 ASN A CA 1
ATOM 773 C C . ASN A 1 100 ? 4.915 -7.358 9.191 1.00 87.50 100 ASN A C 1
ATOM 775 O O . ASN A 1 100 ? 4.021 -6.983 8.427 1.00 87.50 100 ASN A O 1
ATOM 779 N N . PRO A 1 101 ? 6.088 -7.814 8.715 1.00 82.19 101 PRO A N 1
ATOM 780 C CA . PRO A 1 101 ? 6.418 -7.831 7.289 1.00 82.19 101 PRO A CA 1
ATOM 781 C C . PRO A 1 101 ? 5.593 -8.843 6.474 1.00 82.19 101 PRO A C 1
ATOM 783 O O . PRO A 1 101 ? 5.563 -8.760 5.251 1.00 82.19 101 PRO A O 1
ATOM 786 N N . ASN A 1 102 ? 4.880 -9.776 7.111 1.00 84.50 102 ASN A N 1
ATOM 787 C CA . ASN A 1 102 ? 3.973 -10.701 6.420 1.00 84.50 102 ASN A CA 1
ATOM 788 C C . ASN A 1 102 ? 2.614 -10.061 6.074 1.00 84.50 102 ASN A C 1
ATOM 790 O O . ASN A 1 102 ? 1.808 -10.659 5.360 1.00 84.50 102 ASN A O 1
ATOM 794 N N . ALA A 1 103 ? 2.353 -8.846 6.570 1.00 86.62 103 ALA A N 1
ATOM 795 C CA . ALA A 1 103 ? 1.172 -8.056 6.226 1.00 86.62 103 ALA A CA 1
ATOM 796 C C . ALA A 1 103 ? 1.293 -7.360 4.861 1.00 86.62 103 ALA A C 1
ATOM 798 O O . ALA A 1 103 ? 0.338 -6.748 4.385 1.00 86.62 103 ALA A O 1
ATOM 799 N N . ILE A 1 104 ? 2.472 -7.421 4.232 1.00 87.25 104 ILE A N 1
ATOM 800 C CA . ILE A 1 104 ? 2.727 -6.762 2.954 1.00 87.25 104 ILE A CA 1
ATOM 801 C C . ILE A 1 104 ? 1.948 -7.487 1.854 1.00 87.25 104 ILE A C 1
ATOM 803 O O . ILE A 1 104 ? 2.120 -8.699 1.695 1.00 87.25 104 ILE A O 1
ATOM 807 N N . PRO A 1 105 ? 1.133 -6.769 1.063 1.00 87.31 105 PRO A N 1
ATOM 808 C CA . PRO A 1 105 ? 0.462 -7.343 -0.092 1.00 87.31 105 PRO A CA 1
ATOM 809 C C . PRO A 1 105 ? 1.443 -7.986 -1.077 1.00 87.31 105 PRO A C 1
ATOM 811 O O . PRO A 1 105 ? 2.631 -7.666 -1.121 1.00 87.31 105 PRO A O 1
ATOM 814 N N . ARG A 1 106 ? 0.944 -8.886 -1.919 1.00 87.25 106 ARG A N 1
ATOM 815 C CA . ARG A 1 106 ? 1.769 -9.468 -2.981 1.00 87.25 106 ARG A CA 1
ATOM 816 C C . ARG A 1 106 ? 1.997 -8.451 -4.094 1.00 87.25 106 ARG A C 1
ATOM 818 O O . ARG A 1 106 ? 1.222 -7.507 -4.259 1.00 87.25 106 ARG A O 1
ATOM 825 N N . ASN A 1 107 ? 3.045 -8.691 -4.886 1.00 84.50 107 ASN A N 1
ATOM 826 C CA . ASN A 1 107 ? 3.316 -7.894 -6.079 1.00 84.50 107 ASN A CA 1
ATOM 827 C C . ASN A 1 107 ? 2.046 -7.752 -6.927 1.00 84.50 107 ASN A C 1
ATOM 829 O O . ASN A 1 107 ? 1.304 -8.728 -7.097 1.00 84.50 107 ASN A O 1
ATOM 833 N N . PRO A 1 108 ? 1.780 -6.541 -7.432 1.00 83.94 108 PRO A N 1
ATOM 834 C CA . PRO A 1 108 ? 0.552 -6.274 -8.145 1.00 83.94 108 PRO A CA 1
ATOM 835 C C . PRO A 1 108 ? 0.548 -6.946 -9.514 1.00 83.94 108 PRO A C 1
ATOM 837 O O . PRO A 1 108 ? 1.590 -7.252 -10.094 1.00 83.94 108 PRO A O 1
ATOM 840 N N . THR A 1 109 ? -0.646 -7.082 -10.069 1.00 82.62 109 THR A N 1
ATOM 841 C CA . THR A 1 109 ? -0.847 -7.365 -11.487 1.00 82.62 109 THR A CA 1
ATOM 842 C C . THR A 1 109 ? -1.462 -6.148 -12.158 1.00 82.62 109 THR A C 1
ATOM 844 O O . THR A 1 109 ? -2.270 -5.444 -11.552 1.00 82.62 109 THR A O 1
ATOM 847 N N . ILE A 1 110 ? -1.100 -5.883 -13.413 1.00 78.75 110 ILE A N 1
ATOM 848 C CA . ILE A 1 110 ? -1.886 -4.949 -14.219 1.00 78.75 110 ILE A CA 1
ATOM 849 C C . ILE A 1 110 ? -2.976 -5.722 -14.924 1.00 78.75 110 ILE A C 1
ATOM 851 O O . ILE A 1 110 ? -2.713 -6.738 -15.568 1.00 78.75 110 ILE A O 1
ATOM 855 N N . VAL A 1 111 ? -4.186 -5.193 -14.839 1.00 77.75 111 VAL A N 1
ATOM 856 C CA . VAL A 1 111 ? -5.312 -5.650 -15.636 1.00 77.75 111 VAL A CA 1
ATOM 857 C C . VAL A 1 111 ? -5.680 -4.535 -16.601 1.00 77.75 111 VAL A C 1
ATOM 859 O O . VA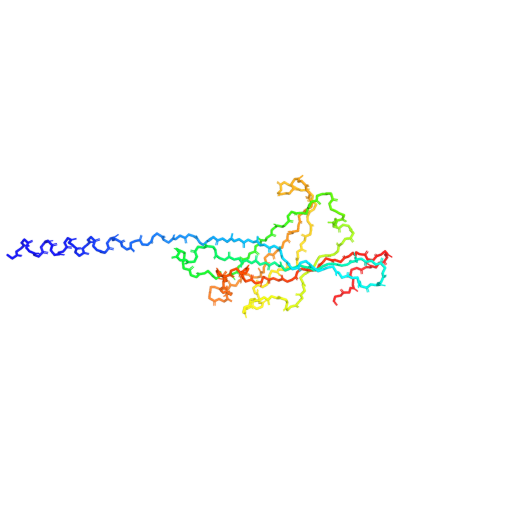L A 1 111 ? -5.913 -3.402 -16.184 1.00 77.75 111 VAL A O 1
ATOM 862 N N . ASN A 1 112 ? -5.676 -4.856 -17.895 1.00 74.62 112 ASN A N 1
ATOM 863 C CA . ASN A 1 112 ? -6.174 -3.980 -18.959 1.00 74.62 112 ASN A CA 1
ATOM 864 C C . ASN A 1 112 ? -7.657 -3.629 -18.709 1.00 74.62 112 ASN A C 1
ATOM 866 O O . ASN A 1 112 ? -8.275 -4.277 -17.864 1.00 74.62 112 ASN A O 1
ATOM 870 N N . PRO A 1 113 ? -8.231 -2.633 -19.412 1.00 74.38 113 PRO A N 1
ATOM 871 C CA . PRO A 1 113 ? -9.606 -2.212 -19.166 1.00 74.38 113 PRO A CA 1
ATOM 872 C C . PRO A 1 113 ? -10.578 -3.392 -19.055 1.00 74.38 113 PRO A C 1
ATOM 874 O O . PRO A 1 113 ? -10.620 -4.261 -19.929 1.00 74.38 113 PRO A O 1
ATOM 877 N N . ASP A 1 114 ? -11.331 -3.431 -17.958 1.00 70.06 114 ASP A N 1
ATOM 878 C CA . ASP A 1 114 ? -12.332 -4.458 -17.671 1.00 70.06 114 ASP A CA 1
ATOM 879 C C . ASP A 1 114 ? -13.557 -3.847 -16.977 1.00 70.06 114 ASP A C 1
ATOM 881 O O . ASP A 1 114 ? -13.650 -2.633 -16.802 1.00 70.06 114 ASP A O 1
ATOM 885 N N . ALA A 1 115 ? -14.510 -4.684 -16.560 1.00 68.69 115 ALA A N 1
ATOM 886 C CA . ALA A 1 115 ? -15.746 -4.225 -15.925 1.00 68.69 115 ALA A CA 1
ATOM 887 C C . ALA A 1 115 ? -15.529 -3.375 -14.651 1.00 68.69 115 ALA A C 1
ATOM 889 O O . ALA A 1 115 ? -16.401 -2.591 -14.290 1.00 68.69 115 ALA A O 1
ATOM 890 N N . THR A 1 116 ? -14.385 -3.513 -13.974 1.00 67.56 116 THR A N 1
ATOM 891 C CA . THR A 1 116 ? -14.039 -2.774 -12.745 1.00 67.56 116 THR A CA 1
ATOM 892 C C . THR A 1 116 ? -13.122 -1.575 -12.993 1.00 67.56 116 THR A C 1
ATOM 894 O O . THR A 1 116 ? -12.984 -0.719 -12.122 1.00 67.56 116 THR A O 1
ATOM 897 N N . SER A 1 117 ? -12.524 -1.484 -14.184 1.00 67.44 117 SER A N 1
ATOM 898 C CA . SER A 1 117 ? -11.732 -0.340 -14.639 1.00 67.44 117 SER A CA 1
ATOM 899 C C . SER A 1 117 ? -12.064 -0.038 -16.108 1.00 67.44 117 SER A C 1
ATOM 901 O O . SER A 1 117 ? -11.299 -0.373 -17.011 1.00 67.44 117 SER A O 1
ATOM 903 N N . PRO A 1 118 ? -13.243 0.548 -16.389 1.00 67.62 118 PRO A N 1
ATOM 904 C CA . PRO A 1 118 ? -13.716 0.733 -17.762 1.00 67.62 118 PRO A CA 1
ATOM 905 C C . PRO A 1 118 ? -12.961 1.836 -18.516 1.00 67.62 118 PRO A C 1
ATOM 907 O O . PRO A 1 118 ? -13.021 1.902 -19.740 1.00 67.62 118 PRO A O 1
ATOM 910 N N . THR A 1 119 ? -12.260 2.715 -17.796 1.00 68.56 119 THR A N 1
ATOM 911 C CA . THR A 1 119 ? -11.608 3.912 -18.344 1.00 68.56 119 THR A CA 1
ATOM 912 C C . THR A 1 119 ? -10.098 3.772 -18.513 1.00 68.56 119 THR A C 1
ATOM 914 O O . THR A 1 119 ? -9.460 4.749 -18.889 1.00 68.56 119 THR A O 1
ATOM 917 N N . GLY A 1 120 ? -9.500 2.615 -18.209 1.00 70.19 120 GLY A N 1
ATOM 918 C CA . GLY A 1 120 ? -8.049 2.444 -18.276 1.00 70.19 120 GLY A CA 1
ATOM 919 C C . GLY A 1 120 ? -7.552 1.130 -17.690 1.00 70.19 120 GLY A C 1
ATOM 920 O O . GLY A 1 120 ? -8.329 0.266 -17.295 1.00 70.19 120 GLY A O 1
ATOM 921 N N . ALA A 1 121 ? -6.233 0.956 -17.676 1.00 76.50 121 ALA A N 1
ATOM 922 C CA . ALA A 1 121 ? -5.633 -0.164 -16.969 1.00 76.50 121 ALA A CA 1
ATOM 923 C C . ALA A 1 121 ? -5.770 0.043 -15.451 1.00 76.50 121 ALA A C 1
ATOM 925 O O . ALA A 1 121 ? -5.799 1.167 -14.957 1.00 76.50 121 ALA A O 1
ATOM 926 N N . SER A 1 122 ? -5.807 -1.041 -14.685 1.00 79.25 122 SER A N 1
ATOM 927 C CA . SER A 1 122 ? -5.801 -0.997 -13.222 1.00 79.25 122 SER A CA 1
ATOM 928 C C . SER A 1 122 ? -4.613 -1.764 -12.670 1.00 79.25 122 SER A C 1
ATOM 930 O O . SER A 1 122 ? -4.342 -2.896 -13.074 1.00 79.25 122 SER A O 1
ATOM 932 N N . LEU A 1 123 ? -3.917 -1.158 -11.711 1.00 81.50 123 LEU A N 1
ATOM 933 C CA . LEU A 1 123 ? -2.947 -1.847 -10.879 1.00 81.50 123 LEU A CA 1
ATOM 934 C C . LEU A 1 123 ? -3.691 -2.535 -9.736 1.00 81.50 123 LEU A C 1
ATOM 936 O O . LEU A 1 123 ? -4.243 -1.871 -8.857 1.00 81.50 123 LEU A O 1
ATOM 940 N N . ARG A 1 124 ? -3.709 -3.866 -9.748 1.00 86.06 124 ARG A N 1
ATOM 941 C CA . ARG A 1 124 ? -4.368 -4.688 -8.731 1.00 86.06 124 ARG A CA 1
ATOM 942 C C . ARG A 1 124 ? -3.331 -5.224 -7.772 1.00 86.06 124 ARG A C 1
ATOM 944 O O . ARG A 1 124 ? -2.606 -6.165 -8.085 1.00 86.06 124 ARG A O 1
ATOM 951 N N . VAL A 1 125 ? -3.260 -4.620 -6.597 1.00 83.81 125 VAL A N 1
ATOM 952 C CA . VAL A 1 125 ? -2.413 -5.099 -5.512 1.00 83.81 125 VAL A CA 1
ATOM 953 C C . VAL A 1 125 ? -3.134 -6.263 -4.846 1.00 83.81 125 VAL A C 1
ATOM 955 O O . VAL A 1 125 ? -4.189 -6.086 -4.237 1.00 83.81 125 VAL A O 1
ATOM 958 N N . ASN A 1 126 ? -2.591 -7.465 -5.019 1.00 81.00 126 ASN A N 1
ATOM 959 C CA . ASN A 1 126 ? -3.214 -8.686 -4.530 1.00 81.00 126 ASN A CA 1
ATOM 960 C C . ASN A 1 126 ? -2.929 -8.875 -3.038 1.00 81.00 126 ASN A C 1
ATOM 962 O O . ASN A 1 126 ? -1.859 -8.509 -2.550 1.00 81.00 126 ASN A O 1
ATOM 966 N N . SER A 1 127 ? -3.863 -9.489 -2.322 1.00 82.69 127 SER A N 1
ATOM 967 C CA . SER A 1 127 ? -3.721 -9.690 -0.889 1.00 82.69 127 SER A CA 1
ATOM 968 C C . SER A 1 127 ? -2.514 -10.550 -0.528 1.00 82.69 127 SER A C 1
ATOM 970 O O . SER A 1 127 ? -2.084 -11.425 -1.291 1.00 82.69 127 SER A O 1
ATOM 972 N N . ASN A 1 128 ? -1.992 -10.308 0.669 1.00 81.12 128 ASN A N 1
ATOM 973 C CA . ASN A 1 128 ? -1.083 -11.198 1.374 1.00 81.12 128 ASN A CA 1
ATOM 974 C C . ASN A 1 128 ? -1.795 -12.491 1.810 1.00 81.12 128 ASN A C 1
ATOM 976 O O . ASN A 1 128 ? -3.015 -12.636 1.679 1.00 81.12 128 ASN A O 1
ATOM 980 N N . THR A 1 129 ? -1.020 -13.445 2.327 1.00 80.88 129 THR A N 1
ATOM 981 C CA . THR A 1 129 ? -1.580 -14.583 3.064 1.00 80.88 129 THR A CA 1
ATOM 982 C C . THR A 1 129 ? -2.327 -14.046 4.281 1.00 80.88 129 THR A C 1
ATOM 984 O O . THR A 1 129 ? -1.799 -13.180 4.976 1.00 80.88 129 THR A O 1
ATOM 987 N N . VAL A 1 130 ? -3.541 -14.548 4.528 1.00 80.81 130 VAL A N 1
ATOM 988 C CA . VAL A 1 130 ? -4.366 -14.111 5.662 1.00 80.81 130 VAL A CA 1
ATOM 989 C C . VAL A 1 130 ? -3.567 -14.259 6.952 1.00 80.81 130 VAL A C 1
ATOM 991 O O . VAL A 1 130 ? -3.103 -15.353 7.282 1.00 80.81 130 VAL A O 1
ATOM 994 N N . LEU A 1 131 ? -3.408 -13.150 7.668 1.00 84.81 131 LEU A N 1
ATOM 995 C CA . LEU A 1 131 ? -2.845 -13.166 9.008 1.00 84.81 131 LEU A CA 1
ATOM 996 C C . LEU A 1 131 ? -3.925 -13.615 9.993 1.00 84.81 131 LEU A C 1
ATOM 998 O O . LEU A 1 131 ? -5.084 -13.215 9.882 1.00 84.81 131 LEU A O 1
ATOM 1002 N N . GLY A 1 132 ? -3.550 -14.469 10.947 1.00 82.62 132 GLY A N 1
ATOM 1003 C CA . GLY A 1 132 ? -4.427 -14.797 12.068 1.00 82.62 132 GLY A CA 1
ATOM 1004 C C . GLY A 1 132 ? -4.755 -13.545 12.885 1.00 82.62 132 GLY A C 1
ATOM 1005 O O . 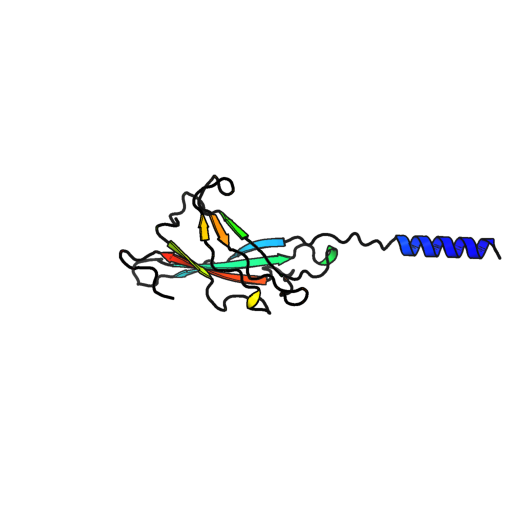GLY A 1 132 ? -3.995 -12.578 12.872 1.00 82.62 132 GLY A O 1
ATOM 1006 N N . ALA A 1 133 ? -5.878 -13.570 13.603 1.00 83.69 133 ALA A N 1
ATOM 1007 C CA . ALA A 1 133 ? -6.249 -12.476 14.497 1.00 83.69 133 ALA A CA 1
ATOM 1008 C C . ALA A 1 133 ? -5.131 -12.197 15.520 1.00 83.69 133 ALA A C 1
ATOM 1010 O O . ALA A 1 133 ? -4.567 -13.134 16.092 1.00 83.69 133 ALA A O 1
ATOM 1011 N N . GLY A 1 134 ? -4.816 -10.922 15.747 1.00 85.25 134 GLY A N 1
ATOM 1012 C CA . GLY A 1 134 ? -3.737 -10.466 16.621 1.00 85.25 134 GLY A CA 1
ATOM 1013 C C . GLY A 1 134 ? -2.338 -10.464 15.991 1.00 85.25 134 GLY A C 1
ATOM 1014 O O . GLY A 1 134 ? -1.377 -10.123 16.679 1.00 85.25 134 GLY A O 1
ATOM 1015 N N . ALA A 1 135 ? -2.185 -10.855 14.721 1.00 86.81 135 ALA A N 1
ATOM 1016 C CA . ALA A 1 135 ? -0.893 -10.885 14.031 1.00 86.81 135 ALA A CA 1
ATOM 1017 C C . ALA A 1 135 ? -0.692 -9.732 13.033 1.00 86.81 135 ALA A C 1
ATOM 1019 O O . ALA A 1 135 ? 0.427 -9.511 12.570 1.00 86.81 135 ALA A O 1
ATOM 1020 N N . GLY A 1 136 ? -1.743 -9.014 12.659 1.00 88.88 136 GLY A N 1
ATOM 1021 C CA . GLY A 1 136 ? -1.687 -7.862 11.774 1.00 88.88 136 GLY A CA 1
ATOM 1022 C C . GLY A 1 136 ? -1.148 -6.600 12.463 1.00 88.88 136 GLY A C 1
ATOM 1023 O O . GLY A 1 136 ? -1.238 -6.439 13.680 1.00 88.88 136 GLY A O 1
ATOM 1024 N N . PRO A 1 137 ? -0.555 -5.675 11.696 1.00 91.38 137 PRO A N 1
ATOM 1025 C CA . PRO A 1 137 ? -0.163 -4.368 12.198 1.00 91.38 137 PRO A CA 1
ATOM 1026 C C . PRO A 1 137 ? -1.398 -3.504 12.476 1.00 91.38 137 PRO A C 1
ATOM 1028 O O . PRO A 1 137 ? -2.386 -3.549 11.741 1.00 91.38 137 PRO A O 1
ATOM 1031 N N . ILE A 1 138 ? -1.310 -2.652 13.496 1.00 93.00 138 ILE A N 1
ATOM 1032 C CA . ILE A 1 138 ? -2.319 -1.616 13.731 1.00 93.00 138 ILE A CA 1
ATOM 1033 C C . ILE A 1 138 ? -2.122 -0.485 12.718 1.00 93.00 138 ILE A C 1
ATOM 1035 O O . ILE A 1 138 ? -1.009 0.020 12.537 1.00 93.00 138 ILE A O 1
ATOM 1039 N N . VAL A 1 139 ? -3.199 -0.089 12.042 1.00 93.44 139 VAL A N 1
ATOM 1040 C CA . VAL A 1 139 ? -3.169 1.028 11.091 1.00 93.44 139 VAL A CA 1
ATOM 1041 C C . VAL A 1 139 ? -3.170 2.354 11.846 1.00 93.44 139 VAL A C 1
ATOM 1043 O O . VAL A 1 139 ? -3.992 2.578 12.731 1.00 93.44 139 VAL A O 1
ATOM 1046 N N . SER A 1 140 ? -2.250 3.246 11.481 1.00 94.81 140 SER A N 1
ATOM 1047 C CA . SER A 1 140 ? -2.155 4.583 12.058 1.00 94.81 140 SER A CA 1
ATOM 1048 C C . SER A 1 140 ? -3.346 5.450 11.645 1.00 94.81 140 SER A C 1
ATOM 1050 O O . SER A 1 140 ? -3.737 5.483 10.475 1.00 94.81 140 SER A O 1
ATOM 1052 N N . SER A 1 141 ? -3.874 6.207 12.604 1.00 95.06 141 SER A N 1
ATOM 1053 C CA . SER A 1 141 ? -4.850 7.278 12.382 1.00 95.06 141 SER A CA 1
ATOM 1054 C C . SER A 1 141 ? -4.199 8.655 12.204 1.00 95.06 141 SER A C 1
ATOM 1056 O O . SER A 1 141 ? -4.891 9.666 12.153 1.00 95.06 141 SER A O 1
ATOM 1058 N N . THR A 1 142 ? -2.866 8.729 12.202 1.00 94.62 142 THR A N 1
ATOM 1059 C CA . THR A 1 142 ? -2.124 9.979 12.016 1.00 94.62 142 THR A CA 1
ATOM 1060 C C . THR A 1 142 ? -1.668 10.083 10.573 1.00 94.62 142 THR A C 1
ATOM 1062 O O . THR A 1 142 ? -0.870 9.257 10.128 1.00 94.62 142 THR A O 1
ATOM 1065 N N . PHE A 1 143 ? -2.126 11.117 9.863 1.00 93.00 143 PHE A N 1
ATOM 1066 C CA . PHE A 1 143 ? -1.694 11.434 8.502 1.00 93.00 143 PHE A CA 1
ATOM 1067 C C . PHE A 1 143 ? -0.154 11.407 8.369 1.00 93.00 143 PHE A C 1
ATOM 1069 O O . PHE A 1 143 ? 0.535 12.020 9.188 1.00 93.00 143 PHE A O 1
ATOM 1076 N N . PRO A 1 144 ? 0.416 10.746 7.341 1.00 93.69 144 PRO A N 1
ATOM 1077 C CA . PRO A 1 144 ? -0.245 10.170 6.165 1.00 93.69 144 PRO A CA 1
ATOM 1078 C C . PRO A 1 144 ? -0.839 8.761 6.354 1.00 93.69 144 PRO A C 1
ATOM 1080 O O . PRO A 1 144 ? -1.265 8.172 5.367 1.00 93.69 144 PRO A O 1
ATOM 1083 N N . GLY A 1 145 ? -0.847 8.213 7.569 1.00 94.75 145 GLY A N 1
ATOM 1084 C CA . GLY A 1 145 ? -1.237 6.837 7.874 1.00 94.75 145 GLY A CA 1
ATOM 1085 C C . GLY A 1 145 ? -0.037 5.889 7.957 1.00 94.75 145 GLY A C 1
ATOM 1086 O O . GLY A 1 145 ? 1.119 6.310 8.041 1.00 94.75 145 GLY A O 1
ATOM 1087 N N . SER A 1 146 ? -0.305 4.585 7.930 1.00 94.19 146 SER A N 1
ATOM 1088 C CA . SER A 1 146 ? 0.728 3.547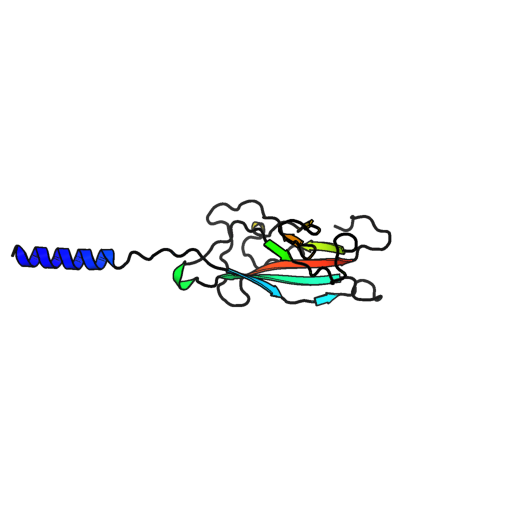 7.872 1.00 94.19 146 SER A CA 1
ATOM 1089 C C . SER A 1 146 ? 1.161 3.309 6.428 1.00 94.19 146 SER A C 1
ATOM 1091 O O . SER A 1 146 ? 0.323 3.089 5.550 1.00 94.19 146 SER A O 1
ATOM 1093 N N . ARG A 1 147 ? 2.475 3.301 6.169 1.00 93.88 147 ARG A N 1
ATOM 1094 C CA . ARG A 1 147 ? 3.002 2.933 4.848 1.00 93.88 147 ARG A CA 1
ATOM 1095 C C . ARG A 1 147 ? 2.825 1.434 4.624 1.00 93.88 147 ARG A C 1
ATOM 1097 O O . ARG A 1 147 ? 3.452 0.630 5.308 1.00 93.88 147 ARG A O 1
ATOM 1104 N N . VAL A 1 148 ? 2.017 1.067 3.637 1.00 91.88 148 VAL A N 1
ATOM 1105 C CA . VAL A 1 148 ? 1.790 -0.328 3.241 1.00 91.88 148 VAL A CA 1
ATOM 1106 C C . VAL A 1 148 ? 3.032 -0.864 2.537 1.00 91.88 148 VAL A C 1
ATOM 1108 O O . VAL A 1 148 ? 3.594 -1.878 2.947 1.00 91.88 148 VAL A O 1
ATOM 1111 N N . CYS A 1 149 ? 3.491 -0.160 1.503 1.00 91.56 149 CYS A N 1
ATOM 1112 C CA . CYS A 1 149 ? 4.681 -0.497 0.729 1.00 91.56 149 CYS A CA 1
ATOM 1113 C C . CYS A 1 149 ? 5.121 0.679 -0.154 1.00 91.56 149 CYS A C 1
ATOM 1115 O O . CYS A 1 149 ? 4.354 1.614 -0.390 1.00 91.56 149 CYS A O 1
ATOM 1117 N N . THR A 1 150 ? 6.342 0.595 -0.678 1.00 92.25 150 THR A N 1
ATOM 1118 C CA . THR A 1 150 ? 6.802 1.397 -1.812 1.00 92.25 150 THR A CA 1
ATOM 1119 C C . THR A 1 150 ? 6.652 0.577 -3.085 1.00 92.25 150 THR A C 1
ATOM 1121 O O . THR A 1 150 ? 7.174 -0.534 -3.204 1.00 92.25 150 THR A O 1
ATOM 1124 N N . MET A 1 151 ? 5.952 1.149 -4.051 1.00 89.00 151 MET A N 1
ATOM 1125 C CA . MET A 1 151 ? 5.814 0.634 -5.400 1.00 89.00 151 MET A CA 1
ATOM 1126 C C . MET A 1 151 ? 6.945 1.159 -6.267 1.00 89.00 151 MET A C 1
ATOM 1128 O O . MET A 1 151 ? 7.293 2.335 -6.190 1.00 89.00 151 MET A O 1
ATOM 1132 N N . ARG A 1 152 ? 7.481 0.301 -7.132 1.00 87.44 152 ARG A N 1
ATOM 1133 C CA . ARG A 1 152 ? 8.353 0.690 -8.233 1.00 87.44 152 ARG A CA 1
ATOM 1134 C C . ARG A 1 152 ? 7.713 0.308 -9.552 1.00 87.44 152 ARG A C 1
ATOM 1136 O O . ARG A 1 152 ? 7.209 -0.802 -9.726 1.00 87.44 152 ARG A O 1
ATOM 1143 N N . VAL A 1 153 ? 7.778 1.249 -10.476 1.00 85.19 153 VAL A N 1
ATOM 1144 C CA . VAL A 1 153 ? 7.381 1.087 -11.864 1.00 85.19 153 VAL A CA 1
ATOM 1145 C C . VAL A 1 153 ? 8.630 1.284 -12.702 1.00 85.19 153 VAL A C 1
ATOM 1147 O O . VAL A 1 153 ? 9.337 2.273 -12.525 1.00 85.19 153 VAL A O 1
ATOM 1150 N N . LYS A 1 154 ? 8.947 0.324 -13.567 1.00 84.00 154 LYS A N 1
ATOM 1151 C CA . LYS A 1 154 ? 10.160 0.343 -14.392 1.00 84.00 154 LYS A CA 1
ATOM 1152 C C . LYS A 1 154 ? 9.812 -0.019 -15.825 1.00 84.00 154 LYS A C 1
ATOM 1154 O O . LYS A 1 154 ? 9.155 -1.033 -16.048 1.00 84.00 154 LYS A O 1
ATOM 1159 N N . LYS A 1 155 ? 10.262 0.779 -16.788 1.00 80.94 155 LYS A N 1
ATOM 1160 C CA . LYS A 1 155 ? 10.108 0.484 -18.210 1.00 80.94 155 LYS A CA 1
ATOM 1161 C C . LYS A 1 155 ? 10.812 -0.835 -18.536 1.00 80.94 155 LYS A C 1
ATOM 1163 O O . LYS A 1 155 ? 11.922 -1.095 -18.070 1.00 80.94 155 LYS A O 1
ATOM 1168 N N . LYS A 1 156 ? 10.168 -1.695 -19.318 1.00 78.94 156 LYS A N 1
ATOM 1169 C CA . LYS A 1 156 ? 10.803 -2.904 -19.845 1.00 78.94 156 LYS A CA 1
ATOM 1170 C C . LYS A 1 156 ? 11.879 -2.476 -20.842 1.00 78.94 156 LYS A C 1
ATOM 1172 O O . LYS A 1 156 ? 11.632 -1.625 -21.694 1.00 78.94 156 LYS A O 1
ATOM 1177 N N . GLY A 1 157 ? 13.079 -3.041 -20.727 1.00 69.94 157 GLY A N 1
ATOM 1178 C CA . GLY A 1 157 ? 14.146 -2.772 -21.688 1.00 69.94 157 GLY A CA 1
ATOM 1179 C C . GLY A 1 157 ? 13.742 -3.230 -23.091 1.00 69.94 157 GLY A C 1
ATOM 1180 O O . GLY A 1 157 ? 13.050 -4.240 -23.241 1.00 69.94 157 GLY A O 1
ATOM 1181 N N . ALA A 1 158 ? 14.191 -2.512 -24.122 1.00 52.97 158 ALA A N 1
ATOM 1182 C CA . ALA A 1 158 ? 14.047 -2.935 -25.512 1.00 52.97 158 ALA A CA 1
ATOM 1183 C C . ALA A 1 158 ? 14.929 -4.179 -25.762 1.00 52.97 158 ALA A C 1
ATOM 1185 O O . ALA A 1 158 ? 16.072 -4.059 -26.186 1.00 52.97 158 ALA A O 1
ATOM 1186 N N . GLY A 1 159 ? 14.422 -5.372 -25.427 1.00 50.44 159 GLY A N 1
ATOM 1187 C CA . GLY A 1 159 ? 15.087 -6.660 -25.683 1.00 50.44 159 GLY A CA 1
ATOM 1188 C C . GLY A 1 159 ? 15.438 -7.532 -24.467 1.00 50.44 159 GLY A C 1
ATOM 1189 O O . GLY A 1 159 ? 16.162 -8.506 -24.638 1.00 50.44 159 GLY A O 1
ATOM 1190 N N . GLY A 1 160 ? 14.951 -7.237 -23.256 1.00 40.38 160 GLY A N 1
ATOM 1191 C CA . GLY A 1 160 ? 15.335 -7.976 -22.042 1.00 40.38 160 GLY A CA 1
ATOM 1192 C C . GLY A 1 160 ? 14.180 -8.718 -21.375 1.00 40.38 160 GLY A C 1
ATOM 1193 O O . GLY A 1 160 ? 13.237 -8.096 -20.891 1.00 40.38 160 GLY A O 1
ATOM 1194 N N . SER A 1 161 ? 14.273 -10.048 -21.332 1.00 47.19 161 SER A N 1
ATOM 1195 C CA . SER A 1 161 ? 13.382 -10.949 -20.595 1.00 47.19 161 SER A CA 1
ATOM 1196 C C . SER A 1 161 ? 13.275 -10.606 -19.106 1.00 47.19 161 SER A C 1
ATOM 1198 O O . SER A 1 161 ? 14.216 -10.092 -18.511 1.00 47.19 161 SER A O 1
ATOM 1200 N N . CYS A 1 162 ? 12.146 -10.991 -18.511 1.00 47.50 162 CYS A N 1
ATOM 1201 C CA . CYS A 1 162 ? 11.739 -10.862 -17.109 1.00 47.50 162 CYS A CA 1
ATOM 1202 C C . CYS A 1 162 ? 12.659 -11.573 -16.085 1.00 47.50 162 CYS A C 1
ATOM 1204 O O . CYS A 1 162 ? 12.197 -12.433 -15.335 1.00 47.50 162 CYS A O 1
ATOM 1206 N N . LEU A 1 163 ? 13.952 -11.258 -16.055 1.00 49.12 163 LEU A N 1
ATOM 1207 C CA . LEU A 1 163 ? 14.938 -11.876 -15.172 1.00 49.12 163 LEU A CA 1
ATOM 1208 C C . LEU A 1 163 ? 15.957 -10.839 -14.698 1.00 49.12 163 LEU A C 1
ATOM 1210 O O . LEU A 1 163 ? 17.123 -10.937 -15.026 1.00 49.12 163 LEU A O 1
ATOM 1214 N N . ASP A 1 164 ? 15.507 -9.881 -13.898 1.00 45.19 164 ASP A N 1
ATOM 1215 C CA . ASP A 1 164 ? 16.356 -9.263 -12.877 1.00 45.19 164 ASP A CA 1
ATOM 1216 C C . ASP A 1 164 ? 15.487 -9.188 -11.619 1.00 45.19 164 ASP A C 1
ATOM 1218 O O . ASP A 1 164 ? 14.642 -8.300 -11.477 1.00 45.19 164 ASP A O 1
ATOM 1222 N N . ARG A 1 165 ? 15.586 -10.245 -10.805 1.00 41.62 165 ARG A N 1
ATOM 1223 C CA . ARG A 1 165 ? 14.936 -10.371 -9.494 1.00 41.62 165 ARG A CA 1
ATOM 1224 C C . ARG A 1 165 ? 15.776 -9.694 -8.426 1.00 41.62 165 ARG A C 1
ATOM 1226 O O . ARG A 1 165 ? 17.008 -9.888 -8.470 1.00 41.62 165 ARG A O 1
#

Radius of gyration: 23.53 Å; chains: 1; bounding box: 62×26×77 Å

Sequence (165 aa):
MKTIITILCINLFVLFFSDCSTAQNPTFTLSAKNFVLTDSLGDGNDAFTFDIFIEHTNVGASGPFEFALGQYYFNIDATSMVNSTDYNYYIIPGSTGFSNPNAIPRNPTIVNPDATSPTGASLRVNSNTVLGAGAGPIVSSTFPGSRVCTMRVKKKGAGGSCLDR

Secondary structure (DSSP, 8-state):
-HHHHHHHHHHHHHHHHTT----PPP-EEEEEEEEEEE-SSSSS--EEEEEEEEEES-HHHH---B-----EEEEPPTTSS--TTTEEEEEPTT----SSGGGSPEEEEEE-SBTTBTTS-EEEEEPPSPPPTT-SPBPP-STT-EEEEEEEEEEPPTT--S---

pLDDT: mean 79.08, std 13.34, range [40.38, 95.62]